Protein AF-A0A352S543-F1 (afdb_monomer_lite)

Structure (mmCIF, N/CA/C/O backbone):
data_AF-A0A352S543-F1
#
_entry.id   AF-A0A352S543-F1
#
loop_
_atom_site.group_PDB
_atom_site.id
_atom_site.type_symbol
_atom_site.labe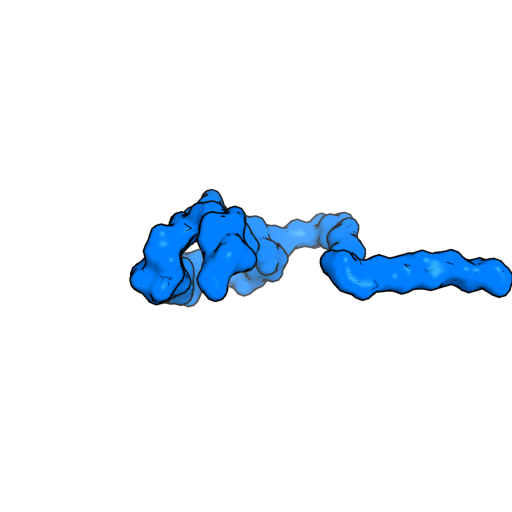l_atom_id
_atom_site.label_alt_id
_atom_site.label_comp_id
_atom_site.label_asym_id
_atom_site.label_entity_id
_atom_site.label_seq_id
_atom_site.pdbx_PDB_ins_code
_atom_site.Cartn_x
_atom_site.Cartn_y
_atom_site.Cartn_z
_atom_site.occupancy
_atom_site.B_iso_or_equiv
_atom_site.auth_seq_id
_atom_site.auth_comp_id
_atom_site.auth_asym_id
_atom_site.auth_atom_id
_atom_site.pdbx_PDB_model_num
ATOM 1 N N . GLU A 1 1 ? -8.489 5.894 19.484 1.00 72.25 1 GLU A N 1
ATOM 2 C CA . GLU A 1 1 ? -9.344 4.730 19.144 1.00 72.25 1 GLU A CA 1
ATOM 3 C C . GLU A 1 1 ? -10.281 4.911 17.949 1.00 72.25 1 GLU A C 1
ATOM 5 O O . GLU A 1 1 ? -10.183 4.138 17.003 1.00 72.25 1 GLU A O 1
ATOM 10 N N . THR A 1 2 ? -11.209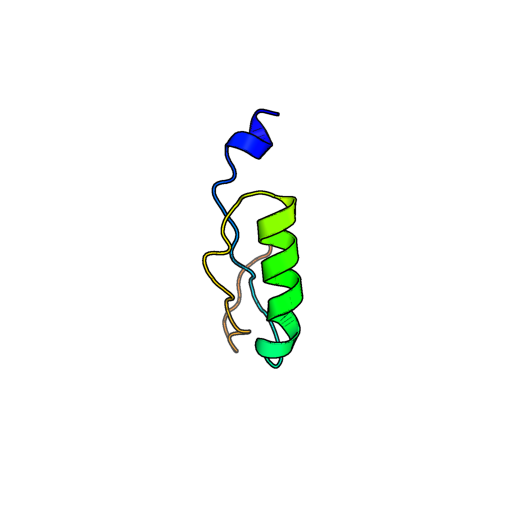 5.875 17.980 1.00 92.69 2 THR A N 1
ATOM 11 C CA . THR A 1 2 ? -12.383 5.907 17.082 1.00 92.69 2 THR A CA 1
ATOM 12 C C . THR A 1 2 ? -12.041 6.079 15.604 1.00 92.69 2 THR A C 1
ATOM 14 O O . THR A 1 2 ? -12.670 5.454 14.759 1.00 92.69 2 THR A O 1
ATOM 17 N N . GLU A 1 3 ? -11.029 6.878 15.275 1.00 91.38 3 GLU A N 1
ATOM 18 C CA . GLU A 1 3 ? -10.581 7.079 13.891 1.00 91.38 3 GLU A CA 1
ATOM 19 C C . GLU A 1 3 ? -9.931 5.819 13.316 1.00 91.38 3 GLU A C 1
ATOM 21 O O . GLU A 1 3 ? -10.292 5.378 12.228 1.00 91.38 3 GLU A O 1
ATOM 26 N N . ARG A 1 4 ? -9.058 5.155 14.088 1.00 89.19 4 ARG A N 1
ATOM 27 C CA . ARG A 1 4 ? -8.453 3.871 13.689 1.00 89.19 4 ARG A CA 1
ATOM 28 C C . ARG A 1 4 ? -9.507 2.794 13.433 1.00 89.19 4 ARG A C 1
ATOM 30 O O . ARG A 1 4 ? -9.317 1.960 12.554 1.00 89.19 4 ARG A O 1
ATOM 37 N N . ALA A 1 5 ? -10.620 2.819 14.168 1.00 92.94 5 ALA A N 1
ATOM 38 C CA . ALA A 1 5 ? -11.722 1.882 13.963 1.00 92.94 5 ALA A CA 1
ATOM 39 C C . ALA A 1 5 ? -12.429 2.069 12.606 1.00 92.94 5 ALA A C 1
ATOM 41 O O . ALA A 1 5 ? -12.982 1.104 12.084 1.00 92.94 5 ALA A O 1
ATOM 42 N N . ARG A 1 6 ? -12.373 3.271 12.013 1.00 94.38 6 ARG A N 1
ATOM 43 C CA . ARG A 1 6 ? -12.955 3.566 10.690 1.00 94.38 6 ARG A CA 1
ATOM 44 C C . ARG A 1 6 ? -12.124 3.003 9.539 1.00 94.38 6 ARG A C 1
ATOM 46 O O . ARG A 1 6 ? -12.654 2.814 8.451 1.00 94.38 6 ARG A O 1
ATOM 53 N N . VAL A 1 7 ? -10.842 2.721 9.770 1.00 94.75 7 VAL A N 1
ATOM 54 C CA . VAL A 1 7 ? -9.958 2.151 8.749 1.00 94.75 7 VAL A CA 1
ATOM 55 C C . VAL A 1 7 ? -10.297 0.675 8.559 1.00 94.75 7 VAL A C 1
ATOM 57 O O . VAL A 1 7 ? -10.205 -0.129 9.492 1.00 94.75 7 VAL A O 1
ATOM 60 N N . THR A 1 8 ? -10.690 0.305 7.343 1.00 96.50 8 THR A N 1
ATOM 61 C CA . THR A 1 8 ? -11.069 -1.072 6.991 1.00 96.50 8 THR A CA 1
ATOM 62 C C . THR A 1 8 ? -9.940 -1.848 6.323 1.00 96.50 8 THR A C 1
ATOM 64 O O . THR A 1 8 ? -9.945 -3.072 6.389 1.00 96.50 8 THR A O 1
ATOM 67 N N . GLY A 1 9 ? -8.953 -1.161 5.751 1.00 97.12 9 GLY A N 1
ATOM 68 C CA . GLY A 1 9 ? -7.830 -1.758 5.039 1.00 97.12 9 GLY A CA 1
ATOM 69 C C . GLY A 1 9 ? -6.990 -0.706 4.329 1.00 97.12 9 GLY A C 1
ATOM 70 O O . GLY A 1 9 ? -7.184 0.493 4.532 1.00 97.12 9 GLY A O 1
ATOM 71 N N . PHE A 1 10 ? -6.066 -1.172 3.496 1.00 97.25 10 PHE A N 1
ATOM 72 C CA . PHE A 1 10 ? -5.100 -0.328 2.798 1.00 97.25 10 PHE A CA 1
ATOM 73 C C . PHE A 1 10 ? -5.071 -0.613 1.298 1.00 97.25 10 PHE A C 1
ATOM 75 O O . PHE A 1 10 ? -5.245 -1.751 0.864 1.00 97.25 10 PHE A O 1
ATOM 82 N N . ILE A 1 11 ? -4.778 0.422 0.514 1.00 95.44 11 ILE A N 1
ATOM 83 C CA . ILE A 1 11 ? -4.322 0.313 -0.873 1.00 95.44 11 ILE A CA 1
ATOM 84 C C . ILE A 1 11 ? -2.974 1.024 -0.934 1.00 95.44 11 ILE A C 1
ATOM 86 O O . ILE A 1 11 ? -2.874 2.186 -0.542 1.00 95.44 11 ILE A O 1
ATOM 90 N N . ILE A 1 12 ? -1.936 0.343 -1.414 1.00 94.00 12 ILE A N 1
ATOM 91 C CA . ILE A 1 12 ? -0.621 0.965 -1.589 1.00 94.00 12 ILE A CA 1
ATOM 92 C C . ILE A 1 12 ? -0.592 1.628 -2.958 1.00 94.00 12 ILE A C 1
ATOM 94 O O . ILE A 1 12 ? -0.650 0.952 -3.978 1.00 94.00 12 ILE A O 1
ATOM 98 N N . ASN A 1 13 ? -0.543 2.955 -2.993 1.00 91.44 13 ASN A N 1
ATOM 99 C CA . ASN A 1 13 ? -0.638 3.708 -4.237 1.00 91.44 13 ASN A CA 1
ATOM 100 C C . ASN A 1 13 ? 0.741 3.997 -4.859 1.00 91.44 13 ASN A C 1
ATOM 102 O O . ASN A 1 13 ? 1.727 4.165 -4.144 1.00 91.44 13 ASN A O 1
ATOM 106 N N . ARG A 1 14 ? 0.783 4.142 -6.192 1.00 87.56 14 ARG A N 1
ATOM 107 C CA . ARG A 1 14 ? 1.943 4.603 -6.983 1.00 87.56 14 ARG A CA 1
ATOM 108 C C . ARG A 1 14 ? 3.240 3.818 -6.743 1.00 87.56 14 ARG A C 1
ATOM 110 O O . ARG A 1 14 ? 4.330 4.390 -6.831 1.00 87.56 14 ARG A O 1
ATOM 117 N N . PHE A 1 15 ? 3.144 2.520 -6.474 1.00 92.50 15 PHE A N 1
ATOM 118 C CA . PHE A 1 15 ? 4.329 1.700 -6.251 1.00 92.50 15 PHE A CA 1
ATOM 119 C C . PHE A 1 15 ? 5.158 1.549 -7.534 1.00 92.50 15 PHE A C 1
ATOM 121 O O . PHE A 1 15 ? 4.619 1.383 -8.630 1.00 92.50 15 PHE A O 1
ATOM 128 N N . ARG A 1 16 ? 6.484 1.606 -7.402 1.00 91.88 16 ARG A N 1
ATOM 129 C CA . ARG A 1 16 ? 7.437 1.441 -8.505 1.00 91.88 16 ARG A CA 1
ATOM 130 C C . ARG A 1 16 ? 8.358 0.269 -8.210 1.00 91.88 16 ARG A C 1
ATOM 132 O O . ARG A 1 16 ? 8.893 0.183 -7.111 1.00 91.88 16 ARG A O 1
ATOM 139 N N . GLY A 1 17 ? 8.622 -0.538 -9.231 1.00 90.81 17 GLY A N 1
ATOM 140 C CA . GLY A 1 17 ? 9.522 -1.684 -9.137 1.00 90.81 17 GLY A CA 1
ATOM 141 C C . GLY A 1 17 ? 8.771 -3.005 -9.031 1.00 90.81 17 GLY A C 1
ATOM 142 O O . GLY A 1 17 ? 7.577 -3.078 -9.318 1.00 90.81 17 GLY A O 1
ATOM 143 N N . ASP A 1 18 ? 9.509 -4.045 -8.661 1.00 92.81 18 ASP A N 1
ATOM 144 C CA . ASP A 1 18 ? 8.983 -5.397 -8.522 1.00 92.81 18 ASP A CA 1
ATOM 145 C C . ASP A 1 18 ? 8.160 -5.528 -7.234 1.00 92.81 18 ASP A C 1
ATOM 147 O O . ASP A 1 18 ? 8.646 -5.235 -6.138 1.00 92.81 18 ASP A O 1
ATOM 151 N N . ILE A 1 19 ? 6.907 -5.962 -7.371 1.00 90.06 19 ILE A N 1
ATOM 152 C CA . ILE A 1 19 ? 5.988 -6.147 -6.247 1.00 90.06 19 ILE A CA 1
ATOM 153 C C . ILE A 1 19 ? 6.465 -7.242 -5.291 1.00 90.06 19 ILE A C 1
ATOM 155 O O . ILE A 1 19 ? 6.205 -7.136 -4.095 1.00 90.06 19 ILE A O 1
ATOM 159 N N . ALA A 1 20 ? 7.225 -8.228 -5.779 1.00 93.12 20 ALA A N 1
ATOM 160 C CA . ALA A 1 20 ? 7.762 -9.305 -4.951 1.00 93.12 20 ALA A CA 1
ATOM 161 C C . ALA A 1 20 ? 8.682 -8.770 -3.839 1.00 93.12 20 ALA A C 1
ATOM 163 O O . ALA A 1 20 ? 8.747 -9.322 -2.745 1.00 93.12 20 ALA A O 1
ATOM 164 N N . LEU A 1 21 ? 9.351 -7.634 -4.076 1.00 94.19 21 LEU A N 1
ATOM 165 C CA . LEU A 1 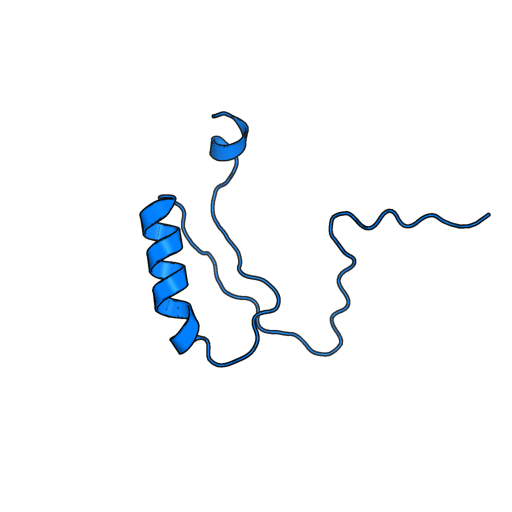21 ? 10.167 -6.967 -3.058 1.00 94.19 21 LEU A CA 1
ATOM 166 C C . LEU A 1 21 ? 9.323 -6.271 -1.979 1.00 94.19 21 LEU A C 1
ATOM 168 O O . LEU A 1 21 ? 9.831 -5.990 -0.894 1.00 94.19 21 LEU A O 1
ATOM 172 N N . LEU A 1 22 ? 8.052 -5.972 -2.267 1.00 95.12 22 LEU A N 1
ATOM 173 C CA . LEU A 1 22 ? 7.127 -5.314 -1.345 1.00 95.12 22 LEU A CA 1
ATOM 174 C C . LEU A 1 22 ? 6.334 -6.312 -0.490 1.00 95.12 22 LEU A C 1
ATOM 176 O O . LEU A 1 22 ? 5.901 -5.937 0.600 1.00 95.12 22 LEU A O 1
ATOM 180 N N . GLU A 1 23 ? 6.166 -7.558 -0.941 1.00 95.19 23 GLU A N 1
ATOM 181 C CA . GLU A 1 23 ? 5.372 -8.595 -0.259 1.00 95.19 23 GLU A CA 1
ATOM 182 C C . GLU A 1 23 ? 5.658 -8.704 1.253 1.00 95.19 23 GLU A C 1
ATOM 184 O O . GLU A 1 23 ? 4.703 -8.583 2.027 1.00 95.19 23 GLU A O 1
ATOM 189 N N . PRO A 1 24 ? 6.923 -8.768 1.732 1.00 97.00 24 PRO A N 1
ATOM 190 C CA . PRO A 1 24 ? 7.193 -8.847 3.172 1.00 97.00 24 PRO A CA 1
ATOM 191 C C . PRO A 1 24 ? 6.680 -7.632 3.962 1.00 97.00 24 PRO A C 1
ATOM 193 O O . PRO A 1 24 ? 6.306 -7.740 5.131 1.00 97.00 24 PRO A O 1
ATOM 196 N N . GLY A 1 25 ? 6.652 -6.454 3.331 1.00 96.19 25 GLY A N 1
ATOM 197 C CA . GLY A 1 25 ? 6.102 -5.236 3.920 1.00 96.19 25 GLY A CA 1
ATOM 198 C C . GLY A 1 25 ? 4.575 -5.265 4.020 1.00 96.19 25 GLY A C 1
ATOM 199 O O . GLY A 1 25 ? 4.020 -4.771 5.005 1.00 96.19 25 GLY A O 1
ATOM 200 N N . LEU A 1 26 ? 3.893 -5.872 3.043 1.00 96.81 26 LEU A N 1
ATOM 201 C CA . LEU A 1 26 ? 2.436 -6.054 3.063 1.00 96.81 26 LEU A CA 1
ATOM 202 C C . LEU A 1 26 ? 2.018 -7.048 4.152 1.00 96.81 26 LEU A C 1
ATOM 204 O O . LEU A 1 26 ? 1.058 -6.790 4.887 1.00 96.81 26 LEU A O 1
ATOM 208 N N . ASP A 1 27 ? 2.779 -8.133 4.298 1.00 97.31 27 ASP A N 1
ATOM 209 C CA . ASP A 1 27 ? 2.584 -9.129 5.351 1.00 97.31 27 ASP A CA 1
ATOM 210 C C . ASP A 1 27 ? 2.758 -8.501 6.732 1.00 97.31 27 ASP A C 1
ATOM 212 O O . ASP A 1 27 ? 1.894 -8.633 7.603 1.00 97.31 27 ASP A O 1
ATOM 216 N N . TRP A 1 28 ? 3.841 -7.739 6.920 1.00 98.00 28 TRP A N 1
ATOM 217 C CA . TRP A 1 28 ? 4.085 -7.017 8.164 1.00 98.00 28 TRP A CA 1
ATOM 218 C C . TRP A 1 28 ? 2.962 -6.026 8.482 1.00 98.00 28 TRP A C 1
ATOM 220 O O . TRP A 1 28 ? 2.488 -5.983 9.619 1.00 98.00 28 TRP A O 1
ATOM 230 N N . LEU A 1 29 ? 2.503 -5.245 7.496 1.00 97.19 29 LEU A N 1
ATOM 231 C CA . LEU A 1 29 ? 1.440 -4.257 7.690 1.00 97.19 29 LEU A CA 1
ATOM 232 C C . LEU A 1 29 ? 0.135 -4.933 8.120 1.00 97.19 29 LEU A C 1
ATOM 234 O O . LEU A 1 29 ? -0.509 -4.490 9.077 1.00 97.19 29 LEU A O 1
ATOM 238 N N . THR A 1 30 ? -0.220 -6.032 7.458 1.00 97.31 30 THR A N 1
ATOM 239 C CA . THR A 1 30 ? -1.408 -6.826 7.783 1.00 97.31 30 THR A CA 1
ATOM 240 C C . THR A 1 30 ? -1.297 -7.417 9.189 1.00 97.31 30 THR A C 1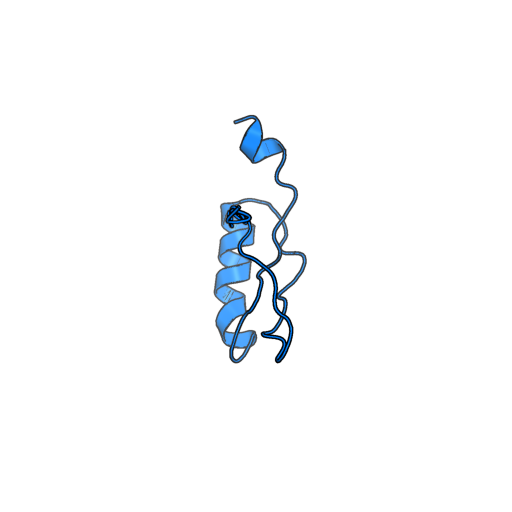
ATOM 242 O O . THR A 1 30 ? -2.209 -7.244 9.998 1.00 97.31 30 THR A O 1
ATOM 245 N N . ALA A 1 31 ? -0.156 -8.022 9.537 1.00 98.00 31 ALA A N 1
ATOM 246 C CA . ALA A 1 31 ? 0.088 -8.590 10.864 1.00 98.00 31 ALA A CA 1
ATOM 247 C C . ALA A 1 31 ? 0.072 -7.528 11.976 1.00 98.00 31 ALA A C 1
ATOM 249 O O . ALA A 1 31 ? -0.466 -7.752 13.060 1.00 98.00 31 ALA A O 1
ATOM 250 N N . ARG A 1 32 ? 0.639 -6.344 11.716 1.00 97.31 32 ARG A N 1
ATOM 251 C CA . ARG A 1 32 ? 0.743 -5.263 12.701 1.00 97.31 32 ARG A CA 1
ATOM 252 C C . ARG A 1 32 ? -0.587 -4.562 12.958 1.00 97.31 32 ARG A C 1
ATOM 254 O O . ARG A 1 32 ? -0.822 -4.097 14.074 1.00 97.31 32 ARG A O 1
ATOM 261 N N . THR A 1 33 ? -1.424 -4.431 11.933 1.00 95.81 33 THR A N 1
ATOM 262 C CA . THR A 1 33 ? -2.668 -3.649 12.000 1.00 95.81 33 THR A CA 1
ATOM 263 C C . THR A 1 33 ? -3.920 -4.509 12.146 1.00 95.81 33 THR A C 1
ATOM 265 O O . THR A 1 33 ? -4.945 -3.995 12.595 1.00 95.81 33 THR A O 1
ATOM 268 N N . GLY A 1 34 ? -3.854 -5.792 11.776 1.00 96.94 34 GLY A N 1
ATOM 269 C CA . GLY A 1 34 ? -5.011 -6.680 11.665 1.00 96.94 34 GLY A CA 1
ATOM 270 C C . GLY A 1 34 ? -5.971 -6.290 10.537 1.00 96.94 34 GLY A C 1
ATOM 271 O O . GLY A 1 34 ? -7.127 -6.707 10.549 1.00 96.94 34 GLY A O 1
ATOM 272 N N . LYS A 1 35 ? -5.534 -5.442 9.598 1.00 97.38 35 LYS A N 1
ATOM 273 C CA . LYS A 1 35 ? -6.349 -4.938 8.488 1.00 97.38 35 LYS A CA 1
ATOM 274 C C . LYS A 1 35 ? -5.773 -5.431 7.159 1.00 97.38 35 LYS A C 1
ATOM 276 O O . LYS A 1 35 ? -4.553 -5.428 7.008 1.00 97.38 35 LYS A O 1
ATOM 281 N N . PRO A 1 36 ? -6.618 -5.834 6.198 1.00 97.94 36 PRO A N 1
ATOM 282 C CA . PRO A 1 36 ? -6.156 -6.317 4.906 1.00 97.94 36 PRO A CA 1
ATOM 283 C C . PRO A 1 36 ? -5.525 -5.201 4.068 1.00 97.94 36 PRO A C 1
ATOM 285 O O . PRO A 1 36 ? -5.940 -4.039 4.120 1.00 97.94 36 PRO A O 1
ATOM 288 N N . VAL A 1 37 ? -4.574 -5.586 3.221 1.00 97.62 37 VAL A N 1
ATOM 289 C CA . VAL A 1 37 ? -4.178 -4.813 2.042 1.00 97.62 37 VAL A CA 1
ATOM 290 C C . VAL A 1 37 ? -5.026 -5.303 0.868 1.00 97.62 37 VAL A C 1
ATOM 292 O O . VAL A 1 37 ? -4.943 -6.465 0.487 1.00 97.62 37 VAL A O 1
ATOM 295 N N . PHE A 1 38 ? -5.857 -4.432 0.299 1.00 97.12 38 PHE A N 1
ATOM 296 C CA . PHE A 1 38 ? -6.717 -4.770 -0.841 1.00 97.12 38 PHE A CA 1
ATOM 297 C C . PHE A 1 38 ? -5.945 -4.850 -2.160 1.00 97.12 38 PHE A C 1
ATOM 299 O O . PHE A 1 38 ? -6.394 -5.499 -3.100 1.00 97.12 38 PHE A O 1
ATOM 306 N N . GLY A 1 39 ? -4.789 -4.191 -2.236 1.00 95.00 39 GLY A N 1
ATOM 307 C CA . GLY A 1 39 ? -3.898 -4.286 -3.380 1.00 95.00 39 GLY A CA 1
ATOM 308 C C . GLY A 1 39 ? -2.850 -3.183 -3.427 1.00 95.00 39 GLY A C 1
ATOM 309 O O . GLY A 1 39 ? -2.805 -2.280 -2.586 1.00 95.00 39 GLY A O 1
ATOM 310 N N . VAL A 1 40 ? -2.015 -3.271 -4.456 1.00 95.25 40 VAL A N 1
ATOM 311 C CA . VAL A 1 40 ? -0.967 -2.305 -4.775 1.00 95.25 40 VAL A CA 1
ATOM 312 C C . VAL A 1 40 ? -1.277 -1.728 -6.150 1.00 95.25 40 VAL A C 1
ATOM 314 O O . VAL A 1 40 ? -1.357 -2.468 -7.129 1.00 95.25 40 VAL A O 1
ATOM 317 N N . LEU A 1 41 ? -1.461 -0.411 -6.236 1.00 92.12 41 LEU A N 1
ATOM 318 C CA . LEU A 1 41 ? -1.584 0.275 -7.512 1.00 92.12 41 LEU A CA 1
ATOM 319 C C . LEU A 1 41 ? -0.175 0.533 -8.065 1.00 92.12 41 LEU A C 1
ATOM 321 O O . LEU A 1 41 ? 0.610 1.237 -7.413 1.00 92.12 41 LEU A O 1
ATOM 325 N N . PRO A 1 42 ? 0.161 0.005 -9.255 1.00 90.94 42 PRO A N 1
ATOM 326 C CA . PRO A 1 42 ? 1.431 0.313 -9.884 1.00 90.94 42 PRO A CA 1
ATOM 327 C C . PRO A 1 42 ? 1.492 1.797 -10.238 1.00 90.94 42 PRO A C 1
ATOM 329 O O . PRO A 1 42 ? 0.482 2.494 -10.355 1.00 90.94 42 PRO A O 1
ATOM 332 N N . TYR A 1 43 ? 2.701 2.294 -10.445 1.00 88.94 43 TYR A N 1
ATOM 333 C CA . TYR A 1 43 ? 2.886 3.625 -10.982 1.00 88.94 43 TYR A CA 1
ATOM 334 C C . TYR A 1 43 ? 2.336 3.708 -12.412 1.00 88.94 43 TYR A C 1
ATOM 336 O O . TYR A 1 43 ? 2.900 3.137 -13.345 1.00 88.94 43 TYR A O 1
ATOM 344 N N . LEU A 1 44 ? 1.240 4.447 -12.581 1.00 89.19 44 LEU A N 1
ATOM 345 C CA . LEU A 1 44 ? 0.601 4.665 -13.874 1.00 89.19 44 LEU A CA 1
ATOM 346 C C . LEU A 1 44 ? 1.163 5.931 -14.526 1.00 89.19 44 LEU A C 1
ATOM 348 O O . LEU A 1 44 ? 0.997 7.044 -14.023 1.00 89.19 44 LEU A O 1
ATOM 352 N N . HIS A 1 45 ? 1.838 5.765 -15.661 1.00 88.31 45 HIS A N 1
ATOM 353 C CA . HIS A 1 45 ? 2.333 6.890 -16.448 1.00 88.31 45 HIS A CA 1
ATOM 354 C C . HIS A 1 45 ? 1.160 7.723 -16.985 1.00 88.31 45 HIS A C 1
ATOM 356 O O . HIS A 1 45 ? 0.214 7.176 -17.542 1.00 88.31 45 HIS A O 1
ATOM 362 N N . GLY A 1 46 ? 1.223 9.047 -16.810 1.00 85.31 46 GLY A N 1
ATOM 363 C CA . GLY A 1 46 ? 0.175 9.974 -17.256 1.00 85.31 46 GLY A CA 1
ATOM 364 C C . GLY A 1 46 ? -1.030 10.098 -16.317 1.00 85.31 46 GLY A C 1
ATOM 365 O O . GLY A 1 46 ? -1.899 10.927 -16.570 1.00 85.31 46 GLY A O 1
ATOM 366 N N . LEU A 1 47 ? -1.082 9.334 -15.217 1.00 83.94 47 LEU A N 1
ATOM 367 C CA . LEU A 1 47 ? -2.103 9.527 -14.189 1.00 83.94 47 LEU A CA 1
ATOM 368 C C . LEU A 1 47 ? -1.662 10.613 -13.201 1.00 83.94 47 LEU A C 1
ATOM 370 O O . LEU A 1 47 ? -0.886 10.366 -12.273 1.00 83.94 47 LEU A O 1
ATOM 374 N N . HIS A 1 48 ? -2.198 11.814 -13.385 1.00 77.75 48 HIS A N 1
ATOM 375 C CA . HIS A 1 48 ? -2.053 12.911 -12.438 1.00 77.75 48 HIS A CA 1
ATOM 376 C C . HIS A 1 48 ? -3.195 12.844 -11.421 1.00 77.75 48 HIS A C 1
ATOM 378 O O . HIS A 1 48 ? -4.343 13.114 -11.751 1.00 77.75 48 HIS A O 1
ATOM 384 N N . LEU A 1 49 ? -2.874 12.431 -10.193 1.00 74.12 49 LEU A N 1
ATOM 385 C CA . LEU A 1 49 ? -3.747 12.662 -9.037 1.00 74.12 49 LEU A CA 1
ATOM 386 C C . LEU A 1 49 ? -3.171 13.849 -8.280 1.00 74.12 49 LEU A C 1
ATOM 388 O O . LEU A 1 49 ? -1.966 13.830 -7.978 1.00 74.12 49 LEU A O 1
ATOM 392 N N . ASP A 1 50 ? -4.022 14.821 -7.987 1.00 73.69 50 ASP A N 1
ATOM 393 C CA . ASP A 1 50 ? -3.701 15.913 -7.079 1.00 73.69 50 ASP A CA 1
ATOM 394 C C . ASP A 1 50 ? -3.360 15.346 -5.695 1.00 73.69 50 ASP A C 1
ATOM 396 O O . ASP A 1 50 ? -3.783 14.240 -5.335 1.00 73.69 50 ASP A O 1
ATOM 400 N N . ALA A 1 51 ? -2.528 16.060 -4.935 1.00 71.81 51 ALA A N 1
ATOM 401 C CA . ALA A 1 51 ? -2.257 15.645 -3.566 1.00 71.81 51 ALA A CA 1
ATOM 402 C C . ALA A 1 51 ? -3.560 15.719 -2.758 1.00 71.81 51 ALA A C 1
ATOM 404 O O . ALA A 1 51 ? -4.353 16.634 -2.955 1.00 71.81 51 ALA A O 1
ATOM 405 N N . GLU A 1 52 ? -3.765 14.764 -1.854 1.00 65.06 52 GLU A N 1
ATOM 406 C CA . GLU A 1 52 ? -4.962 14.693 -1.003 1.00 65.06 52 GLU A CA 1
ATOM 407 C C . GLU A 1 52 ? -5.204 16.012 -0.245 1.00 65.06 52 GLU A C 1
ATOM 409 O O . GLU A 1 52 ? -6.337 16.475 -0.161 1.00 65.06 52 GLU A O 1
ATOM 414 N N . ASP A 1 53 ? -4.113 16.670 0.171 1.00 69.00 53 ASP A N 1
ATOM 415 C CA . ASP A 1 53 ? -4.105 17.974 0.845 1.00 69.00 53 ASP A CA 1
ATOM 416 C C . ASP A 1 53 ? -3.750 19.157 -0.082 1.00 69.00 53 ASP A C 1
ATOM 418 O O . ASP A 1 53 ? -3.353 20.231 0.381 1.00 69.00 53 ASP A O 1
ATOM 422 N N . ALA A 1 54 ? -3.846 19.001 -1.407 1.00 71.50 54 ALA A N 1
ATOM 423 C CA . ALA A 1 54 ? -3.643 20.124 -2.315 1.00 71.50 54 ALA A CA 1
ATOM 424 C C . ALA A 1 54 ? -4.818 21.105 -2.197 1.00 71.50 54 ALA A C 1
ATOM 426 O O . ALA A 1 54 ? -5.881 20.911 -2.787 1.00 71.50 54 ALA A O 1
ATOM 427 N N . ILE A 1 55 ? -4.617 22.210 -1.476 1.00 67.75 55 ILE A N 1
ATOM 428 C CA . ILE A 1 55 ? -5.501 23.368 -1.599 1.00 67.75 55 ILE A CA 1
ATOM 429 C C . ILE A 1 55 ? -5.222 23.988 -2.968 1.00 67.75 55 ILE A C 1
ATOM 431 O O . ILE A 1 55 ? -4.204 24.653 -3.1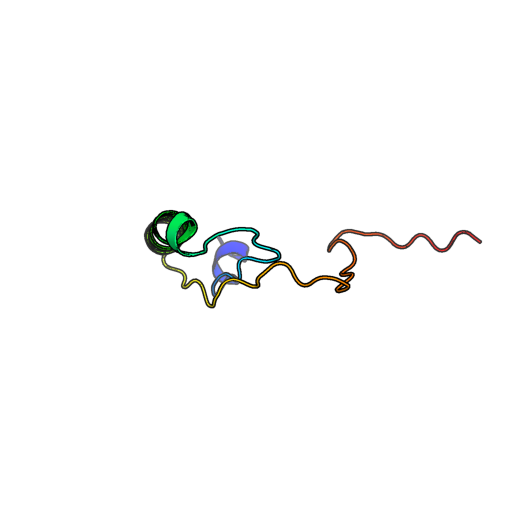64 1.00 67.75 55 ILE A O 1
ATOM 435 N N . VAL A 1 56 ? -6.127 23.779 -3.925 1.00 65.19 56 VAL A N 1
ATOM 436 C CA . VAL A 1 56 ? -6.123 24.531 -5.184 1.00 65.19 56 VAL A CA 1
ATOM 437 C C . VAL A 1 56 ? -6.537 25.961 -4.849 1.00 65.19 56 VAL A C 1
ATOM 439 O O . VAL A 1 56 ? -7.719 26.302 -4.851 1.00 65.19 56 VAL A O 1
ATOM 442 N N . SER A 1 57 ? -5.576 26.815 -4.498 1.00 63.41 57 SER A N 1
ATOM 443 C CA . SER A 1 57 ? -5.845 28.244 -4.399 1.00 63.41 57 SER A CA 1
ATOM 444 C C . SER A 1 57 ? -6.063 28.758 -5.819 1.00 63.41 57 SER A C 1
ATOM 446 O O . SER A 1 57 ? -5.100 28.944 -6.565 1.00 63.41 57 SER A O 1
ATOM 448 N N . ALA A 1 58 ? -7.319 28.963 -6.213 1.00 58.12 58 ALA A N 1
ATOM 449 C CA . ALA A 1 58 ? -7.620 29.766 -7.386 1.00 58.12 58 ALA A CA 1
ATOM 450 C C . ALA A 1 58 ? -7.081 31.175 -7.107 1.00 58.12 58 ALA A C 1
ATOM 452 O O . ALA A 1 58 ? -7.624 31.893 -6.267 1.00 58.12 58 ALA A O 1
ATOM 453 N N . GLN A 1 59 ? -5.959 31.533 -7.732 1.00 50.88 59 GLN A N 1
ATOM 454 C CA . GLN A 1 59 ? -5.486 32.911 -7.714 1.00 50.88 59 GLN A CA 1
ATOM 455 C C . GLN A 1 59 ? -6.508 33.743 -8.490 1.00 50.88 59 GLN A C 1
ATOM 457 O O . GLN A 1 59 ? -6.709 33.519 -9.685 1.00 50.88 59 GLN A O 1
ATOM 462 N N . VAL A 1 60 ? -7.188 34.631 -7.765 1.00 52.09 60 VAL A N 1
ATOM 463 C CA . VAL A 1 60 ? -8.024 35.710 -8.307 1.00 52.09 60 VAL A CA 1
ATOM 464 C C . VAL A 1 60 ? -7.130 36.900 -8.618 1.00 52.09 60 VAL A C 1
ATOM 466 O O . VAL A 1 60 ? -6.244 37.184 -7.777 1.00 52.09 60 VAL A O 1
#

Foldseek 3Di:
DVVLVPDQAAEAEADDDDCVVCVVVQVVVCVVSVHHHPYYHHRDPPDDDDDPPDPPPPDD

Secondary structure (DSSP, 8-state):
-HHHHH---EEEEEE-S-GGGTHHHHHHHHHHHS--EEEEEE--TT--PPPTT-------

pLDDT: mean 87.5, std 12.52, range [50.88, 98.0]

Sequence (60 aa):
ETERARVTGFIINRFRGDIALLEPGLDWLTARTGKPVFGVLPYLHGLHLDAEDAIVSAQV

Radius of gyration: 15.43 Å; c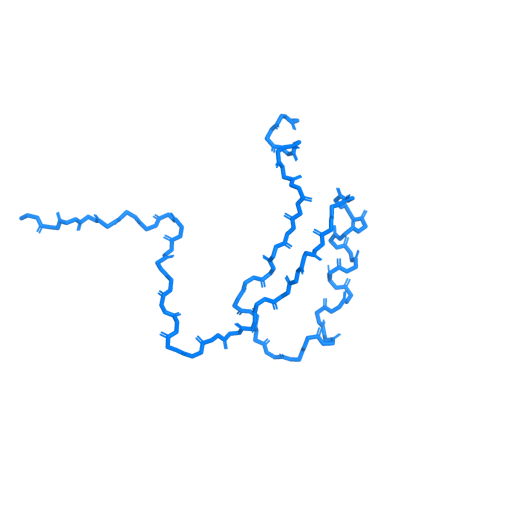hains: 1; bounding box: 23×45×36 Å